Protein AF-A0A1B0CXC3-F1 (afdb_monomer_lite)

Sequence (157 aa):
PQVSSELGSKLENLGTVMILYSRKTFSKESFQWTKCVVKYLYDTYAHMGLHMLAFLIEVLEKGWQQVQLQVLSVLHCMLHYIDLSSAQAQPISADLLRVVAKYLDSAHWKEAMKILKLVVTRSSSLQVVPQGPPEINSSPFFMHSSYSDSEVFYKKD

Structure (mmCIF, N/CA/C/O backbone):
data_AF-A0A1B0CXC3-F1
#
_entry.id   AF-A0A1B0CXC3-F1
#
loop_
_atom_site.group_PDB
_atom_site.id
_atom_site.type_symbol
_atom_site.label_atom_id
_atom_site.label_alt_id
_atom_site.label_comp_id
_atom_site.label_asym_id
_atom_site.label_entity_id
_atom_site.label_seq_id
_atom_site.pdbx_PDB_ins_code
_atom_site.Cartn_x
_atom_site.Cartn_y
_atom_site.Cartn_z
_atom_site.occupancy
_atom_site.B_iso_or_equiv
_atom_site.auth_seq_id
_atom_site.auth_comp_id
_atom_site.auth_asym_id
_atom_site.auth_atom_id
_atom_site.pdbx_PDB_model_num
ATOM 1 N N . PRO A 1 1 ? 28.202 1.792 -13.760 1.00 47.47 1 PRO A N 1
ATOM 2 C CA . PRO A 1 1 ? 27.719 2.162 -15.118 1.00 47.47 1 PRO A CA 1
ATOM 3 C C . PRO A 1 1 ? 26.804 1.109 -15.775 1.00 47.47 1 PRO A C 1
ATOM 5 O O . PRO A 1 1 ? 25.787 1.494 -16.334 1.00 47.47 1 PRO A O 1
ATOM 8 N N . GLN A 1 2 ? 27.109 -0.196 -15.677 1.00 42.41 2 GLN A N 1
ATOM 9 C CA . GLN A 1 2 ? 26.276 -1.270 -16.263 1.00 42.41 2 GLN A CA 1
ATOM 10 C C . GLN A 1 2 ? 24.933 -1.498 -15.542 1.00 42.41 2 GLN A C 1
ATOM 12 O O . GLN A 1 2 ? 23.909 -1.599 -16.209 1.00 42.41 2 GLN A O 1
ATOM 17 N N . VAL A 1 3 ? 24.903 -1.463 -14.202 1.00 47.16 3 VAL A N 1
ATOM 18 C CA . VAL A 1 3 ? 23.663 -1.651 -13.413 1.00 47.16 3 VAL A CA 1
ATOM 19 C C . VAL A 1 3 ? 22.611 -0.570 -13.715 1.00 47.16 3 VAL A C 1
ATOM 21 O O . VAL A 1 3 ? 21.428 -0.873 -13.823 1.00 47.16 3 VAL A O 1
ATOM 24 N N . SER A 1 4 ? 23.026 0.685 -13.929 1.00 48.50 4 SER A N 1
ATOM 25 C CA . SER A 1 4 ? 22.109 1.770 -14.322 1.00 48.50 4 SER A CA 1
ATOM 26 C C . SER A 1 4 ? 21.529 1.597 -15.729 1.00 48.50 4 SER A C 1
ATOM 28 O O . SER A 1 4 ? 20.413 2.043 -15.970 1.00 48.50 4 SER A O 1
ATOM 30 N N . SER A 1 5 ? 22.260 0.952 -16.644 1.00 50.16 5 SER A N 1
ATOM 31 C CA . SER A 1 5 ? 21.799 0.698 -18.017 1.00 50.16 5 SER A CA 1
ATOM 32 C C . SER A 1 5 ? 20.734 -0.406 -18.054 1.00 50.16 5 SER A C 1
ATOM 34 O O . SER A 1 5 ? 19.676 -0.229 -18.656 1.00 50.16 5 SER A O 1
ATOM 36 N N . GLU A 1 6 ? 20.953 -1.509 -17.327 1.00 55.38 6 GLU A N 1
ATOM 37 C CA . GLU A 1 6 ? 19.980 -2.610 -17.223 1.00 55.38 6 GLU A CA 1
ATOM 38 C C . GLU A 1 6 ? 18.720 -2.240 -16.431 1.00 55.38 6 GLU A C 1
ATOM 40 O O . GLU A 1 6 ? 17.630 -2.720 -16.742 1.00 55.38 6 GLU A O 1
ATOM 45 N N . LEU A 1 7 ? 18.839 -1.381 -15.412 1.00 58.75 7 LEU A N 1
ATOM 46 C CA . LEU A 1 7 ? 17.661 -0.833 -14.735 1.00 58.75 7 LEU A CA 1
ATOM 47 C C . LEU A 1 7 ? 16.852 0.080 -15.668 1.00 58.75 7 LEU A C 1
ATOM 49 O O . LEU A 1 7 ? 15.624 0.064 -15.618 1.00 58.75 7 LEU A O 1
ATOM 53 N N . GLY A 1 8 ? 17.524 0.850 -16.529 1.00 59.94 8 GLY A N 1
ATOM 54 C CA . GLY A 1 8 ? 16.880 1.767 -17.470 1.00 59.94 8 GLY A CA 1
ATOM 55 C C . GLY A 1 8 ? 15.978 1.057 -18.482 1.00 59.94 8 GLY A C 1
ATOM 56 O O . GLY A 1 8 ? 14.843 1.484 -18.688 1.00 59.94 8 GLY A O 1
ATOM 57 N N . SER A 1 9 ? 16.430 -0.065 -19.052 1.00 62.62 9 SER A N 1
ATOM 58 C CA . SER A 1 9 ? 15.638 -0.830 -20.030 1.00 62.62 9 SER A CA 1
ATOM 59 C C . SER A 1 9 ? 14.403 -1.500 -19.411 1.00 62.62 9 SER A C 1
ATOM 61 O O . SER A 1 9 ? 13.342 -1.543 -20.031 1.00 62.62 9 SER A O 1
ATOM 63 N N . LYS A 1 10 ? 14.480 -1.955 -18.152 1.00 63.62 10 LYS A N 1
ATOM 64 C CA . LYS A 1 10 ? 13.327 -2.524 -17.422 1.00 63.62 10 LYS A CA 1
ATOM 65 C C . LYS A 1 10 ? 12.220 -1.498 -17.147 1.00 63.62 10 LYS A C 1
ATOM 67 O O . LYS A 1 10 ? 11.053 -1.876 -17.031 1.00 63.62 10 LYS A O 1
ATOM 72 N N . LEU A 1 11 ? 12.567 -0.212 -17.069 1.00 73.69 11 LEU A N 1
ATOM 73 C CA . LEU A 1 11 ? 11.638 0.877 -16.757 1.00 73.69 11 LEU A CA 1
ATOM 74 C C . LEU A 1 11 ? 10.969 1.499 -17.990 1.00 73.69 11 LEU A C 1
ATOM 76 O O . LEU A 1 11 ? 10.001 2.239 -17.833 1.00 73.69 11 LEU A O 1
ATOM 80 N N . GLU A 1 12 ? 11.407 1.178 -19.209 1.00 78.50 12 GLU A N 1
ATOM 81 C CA . GLU A 1 12 ? 10.800 1.700 -20.444 1.00 78.50 12 GLU A CA 1
ATOM 82 C C . GLU A 1 12 ? 9.310 1.321 -20.559 1.00 78.50 12 GLU A C 1
ATOM 84 O O . GLU A 1 12 ? 8.446 2.154 -20.860 1.00 78.50 12 GLU A O 1
ATOM 89 N N . ASN A 1 13 ? 8.981 0.076 -20.201 1.00 75.50 13 ASN A N 1
ATOM 90 C CA . ASN A 1 13 ? 7.600 -0.401 -20.146 1.00 75.50 13 ASN A CA 1
ATOM 91 C C . ASN A 1 13 ? 6.776 0.342 -19.085 1.00 75.50 13 ASN A C 1
ATOM 93 O O . ASN A 1 13 ? 5.616 0.684 -19.326 1.00 75.50 13 ASN A O 1
ATOM 97 N N . LEU A 1 14 ? 7.375 0.645 -17.928 1.00 78.75 14 LEU A N 1
ATOM 98 C CA . LEU A 1 14 ? 6.727 1.451 -16.895 1.00 78.75 14 LEU A CA 1
ATOM 99 C C . LEU A 1 14 ? 6.468 2.876 -17.398 1.00 78.75 14 LEU A C 1
ATOM 101 O O . LEU A 1 14 ? 5.361 3.383 -17.229 1.00 78.75 14 LEU A O 1
ATOM 105 N N . GLY A 1 15 ? 7.443 3.490 -18.074 1.00 80.12 15 GLY A N 1
ATOM 106 C CA . GLY A 1 15 ? 7.295 4.801 -18.706 1.00 80.12 15 GLY A CA 1
ATOM 107 C C . GLY A 1 15 ? 6.120 4.833 -19.683 1.00 80.12 15 GLY A C 1
ATOM 108 O O . GLY A 1 15 ? 5.273 5.725 -19.609 1.00 80.12 15 GLY A O 1
ATOM 109 N N . THR A 1 16 ? 5.986 3.801 -20.516 1.00 80.88 16 THR A N 1
ATOM 110 C CA . THR A 1 16 ? 4.843 3.648 -21.429 1.00 80.88 16 THR A CA 1
ATOM 111 C C . THR A 1 16 ? 3.512 3.558 -20.671 1.00 80.88 16 THR A C 1
ATOM 113 O O . THR A 1 16 ? 2.561 4.274 -20.992 1.00 80.88 16 THR A O 1
ATOM 116 N N . VAL A 1 17 ? 3.435 2.736 -19.618 1.00 73.50 17 VAL A N 1
ATOM 117 C CA . VAL A 1 17 ? 2.228 2.596 -18.779 1.00 73.50 17 VAL A CA 1
ATOM 118 C C . VAL A 1 17 ? 1.867 3.909 -18.065 1.00 73.50 17 VAL A C 1
ATOM 120 O O . VAL A 1 17 ? 0.686 4.249 -17.963 1.00 73.50 17 VAL A O 1
ATOM 123 N N . MET A 1 18 ? 2.856 4.682 -17.606 1.00 80.69 18 MET A N 1
ATOM 124 C CA . MET A 1 18 ? 2.640 5.995 -16.987 1.00 80.69 18 MET A CA 1
ATOM 125 C C . MET A 1 18 ? 2.118 7.031 -17.993 1.00 80.69 18 MET A C 1
ATOM 127 O O . MET A 1 18 ? 1.205 7.789 -17.662 1.00 80.69 18 MET A O 1
ATOM 131 N N . ILE A 1 19 ? 2.629 7.028 -19.231 1.00 82.44 19 ILE A N 1
ATOM 132 C CA . ILE A 1 19 ? 2.155 7.906 -20.315 1.00 82.44 19 ILE A CA 1
ATOM 133 C C . ILE A 1 19 ? 0.700 7.593 -20.685 1.00 82.44 19 ILE A C 1
ATOM 135 O O . ILE A 1 19 ? -0.108 8.507 -20.850 1.00 82.44 19 ILE A O 1
ATOM 139 N N . LEU A 1 20 ? 0.333 6.314 -20.806 1.00 78.25 20 LEU A N 1
ATOM 140 C CA . LEU A 1 20 ? -1.046 5.927 -21.131 1.00 78.25 20 LEU A CA 1
ATOM 141 C C . LEU A 1 20 ? -2.037 6.365 -20.043 1.00 78.25 20 LEU A C 1
ATOM 143 O O . LEU A 1 20 ? -3.143 6.815 -20.348 1.00 78.25 20 LEU A O 1
ATOM 147 N N . TYR A 1 21 ? -1.639 6.268 -18.773 1.00 74.50 21 TYR A N 1
ATOM 148 C CA . TYR A 1 21 ? -2.477 6.696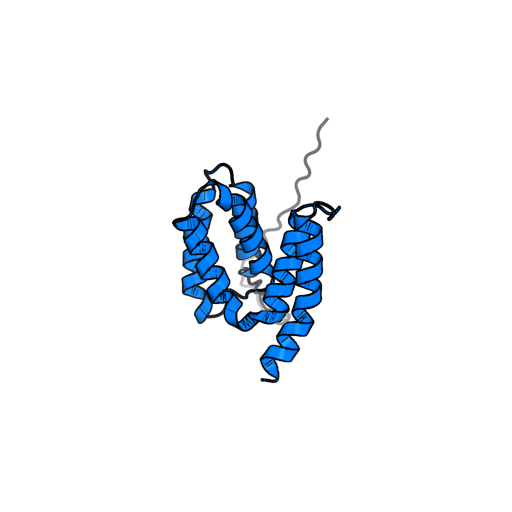 -17.656 1.00 74.50 21 TYR A CA 1
ATOM 149 C C . TYR A 1 21 ? -2.623 8.221 -17.588 1.00 74.50 21 TYR A C 1
ATOM 151 O O . TYR A 1 21 ? -3.739 8.720 -17.452 1.00 74.50 21 TYR A O 1
ATOM 159 N N . SER A 1 22 ? -1.530 8.977 -17.757 1.00 77.44 22 SER A N 1
ATOM 160 C CA . SER A 1 22 ? -1.571 10.448 -17.731 1.00 77.44 22 SER A CA 1
ATOM 161 C C . SER A 1 22 ? -2.420 11.031 -18.863 1.00 77.44 22 SER A C 1
ATOM 163 O O . SER A 1 22 ? -3.135 12.013 -18.666 1.00 77.44 22 SER A O 1
ATOM 165 N N . ARG A 1 23 ? -2.420 10.376 -20.030 1.00 83.12 23 ARG A N 1
ATOM 166 C CA . ARG A 1 23 ? -3.250 10.740 -21.188 1.00 83.12 23 ARG A CA 1
ATOM 167 C C . ARG A 1 23 ? -4.704 10.277 -21.070 1.00 83.12 23 ARG A C 1
ATOM 169 O O . ARG A 1 23 ? -5.481 10.530 -21.985 1.00 83.12 23 ARG A O 1
ATOM 176 N N . LYS A 1 24 ? -5.083 9.620 -19.964 1.00 71.12 24 LYS A N 1
ATOM 177 C CA . LYS A 1 24 ? -6.409 9.017 -19.727 1.00 71.12 24 LYS A CA 1
ATOM 178 C C . LYS A 1 24 ? -6.833 8.017 -20.813 1.00 71.12 24 LYS A C 1
ATOM 180 O O . LYS A 1 24 ? -8.018 7.756 -20.986 1.00 71.12 24 LYS A O 1
ATOM 185 N N . THR A 1 25 ? -5.873 7.446 -21.540 1.00 66.00 25 THR A N 1
ATOM 186 C CA . THR A 1 25 ? -6.116 6.455 -22.600 1.00 66.00 25 THR A CA 1
ATOM 187 C C . THR A 1 25 ? -5.910 5.020 -22.114 1.00 66.00 25 THR A C 1
ATOM 189 O O . THR A 1 25 ? -6.039 4.076 -22.891 1.00 66.00 25 THR A O 1
ATOM 192 N N . PHE A 1 26 ? -5.610 4.827 -20.825 1.00 61.19 26 PHE A N 1
ATOM 193 C CA . PHE A 1 26 ? -5.549 3.512 -20.198 1.00 61.19 26 PHE A CA 1
ATOM 194 C C . PHE A 1 26 ? -6.962 3.019 -19.858 1.00 61.19 26 PHE A C 1
ATOM 196 O O . PHE A 1 26 ? -7.579 3.475 -18.902 1.00 61.19 26 PHE A O 1
ATOM 203 N N . SER A 1 27 ? -7.476 2.078 -20.650 1.00 55.31 27 SER A N 1
ATOM 204 C CA . SER A 1 27 ? -8.854 1.571 -20.560 1.00 55.31 27 SER A CA 1
ATOM 205 C C . SER A 1 27 ? -9.100 0.547 -19.441 1.00 55.31 27 SER A C 1
ATOM 207 O O . SER A 1 27 ? -10.203 0.012 -19.340 1.00 55.31 27 SER A O 1
ATOM 209 N N . LYS A 1 28 ? -8.099 0.242 -18.602 1.00 61.97 28 LYS A N 1
ATOM 210 C CA . LYS A 1 28 ? -8.261 -0.683 -17.468 1.00 61.97 28 LYS A CA 1
ATOM 211 C C . LYS A 1 28 ? -8.615 0.066 -16.184 1.00 61.97 28 LYS A C 1
ATOM 213 O O . LYS A 1 28 ? -8.243 1.220 -15.996 1.00 61.97 28 LYS A O 1
ATOM 218 N N . GLU A 1 29 ? -9.277 -0.638 -15.268 1.00 80.75 29 GLU A N 1
ATOM 219 C CA . GLU A 1 29 ? -9.571 -0.167 -13.912 1.00 80.75 29 GLU A CA 1
ATOM 220 C C . GLU A 1 29 ? -8.299 0.347 -13.202 1.00 80.75 29 GLU A C 1
ATOM 222 O O . GLU A 1 29 ? -7.243 -0.290 -13.275 1.00 80.75 29 GLU A O 1
ATOM 227 N N . SER A 1 30 ? -8.401 1.477 -12.487 1.00 79.38 30 SER A N 1
ATOM 228 C CA . SER A 1 30 ? -7.280 2.146 -11.792 1.00 79.38 30 SER A CA 1
ATOM 229 C C . SER A 1 30 ? -6.464 1.190 -10.906 1.00 79.38 30 SER A C 1
ATOM 231 O O . SER A 1 30 ? -5.240 1.272 -10.848 1.00 79.38 30 SER A O 1
ATOM 233 N N . PHE A 1 31 ? -7.109 0.187 -10.305 1.00 86.50 31 PHE A N 1
ATOM 234 C CA . PHE A 1 31 ? -6.426 -0.815 -9.489 1.00 86.50 31 PHE A CA 1
ATOM 235 C C . PHE A 1 31 ? -5.495 -1.748 -10.290 1.00 86.50 31 PHE A C 1
ATOM 237 O O . PHE A 1 31 ? -4.446 -2.163 -9.794 1.00 86.50 31 PHE A O 1
ATOM 244 N N . GLN A 1 32 ? -5.829 -2.077 -11.542 1.00 88.50 32 GLN A N 1
ATOM 245 C CA . GLN A 1 32 ? -4.949 -2.872 -12.410 1.00 88.50 32 GLN A CA 1
ATOM 246 C C . GLN A 1 32 ? -3.690 -2.092 -12.782 1.00 88.50 32 GLN A C 1
ATOM 248 O O . GLN A 1 32 ? -2.603 -2.666 -12.809 1.00 88.50 32 GLN A O 1
ATOM 253 N N . TRP A 1 33 ? -3.831 -0.783 -13.009 1.00 85.81 33 TRP A N 1
ATOM 254 C CA . TRP A 1 33 ? -2.688 0.101 -13.213 1.00 85.81 33 TRP A CA 1
ATOM 255 C C . TRP A 1 33 ? -1.753 0.073 -11.999 1.00 85.81 33 TRP A C 1
ATOM 257 O O . TRP A 1 33 ? -0.564 -0.201 -12.154 1.00 85.81 33 TRP A O 1
ATOM 267 N N . THR A 1 34 ? -2.300 0.237 -10.789 1.00 91.62 34 THR A N 1
ATOM 268 C CA . THR A 1 34 ? -1.525 0.190 -9.540 1.00 91.62 34 THR A CA 1
ATOM 269 C C . THR A 1 34 ? -0.749 -1.118 -9.400 1.00 91.62 34 THR A C 1
ATOM 271 O O . THR A 1 34 ? 0.446 -1.094 -9.111 1.00 91.62 34 THR A O 1
ATOM 274 N N . LYS A 1 35 ? -1.386 -2.265 -9.674 1.00 91.56 35 LYS A N 1
ATOM 275 C CA . LYS A 1 35 ? -0.718 -3.577 -9.636 1.00 91.56 35 LYS A CA 1
ATOM 276 C C . LYS A 1 35 ? 0.444 -3.677 -10.622 1.00 91.56 35 LYS A C 1
ATOM 278 O O . LYS A 1 35 ? 1.498 -4.192 -10.255 1.00 91.56 35 LYS A O 1
ATOM 283 N N . CYS A 1 36 ? 0.272 -3.184 -11.849 1.00 89.31 36 CYS A N 1
ATOM 284 C CA . CYS A 1 36 ? 1.347 -3.163 -12.840 1.00 89.31 36 CYS A CA 1
ATOM 285 C C . CYS A 1 36 ? 2.518 -2.290 -12.377 1.00 89.31 36 CYS A C 1
ATOM 287 O O . CYS A 1 36 ? 3.657 -2.747 -12.403 1.00 89.31 36 CYS A O 1
ATOM 289 N N . VAL A 1 37 ? 2.249 -1.069 -11.909 1.00 91.38 37 VAL A N 1
ATOM 290 C CA . VAL A 1 37 ? 3.292 -0.151 -11.424 1.00 91.38 37 VAL A CA 1
ATOM 291 C C . VAL A 1 37 ? 4.064 -0.760 -10.256 1.00 91.38 37 VAL A C 1
ATOM 293 O O . VAL A 1 37 ? 5.292 -0.789 -10.281 1.00 91.38 37 VAL A O 1
ATOM 296 N N . VAL A 1 38 ? 3.359 -1.310 -9.265 1.00 95.38 38 VAL A N 1
ATOM 297 C CA . VAL A 1 38 ? 3.991 -1.953 -8.106 1.00 95.38 38 VAL A CA 1
ATOM 298 C C . VAL A 1 38 ? 4.839 -3.154 -8.518 1.00 95.38 38 VAL A C 1
ATOM 300 O O . VAL A 1 38 ? 5.942 -3.317 -8.001 1.00 95.38 38 VAL A O 1
ATOM 303 N N . LYS A 1 39 ? 4.375 -3.956 -9.484 1.00 92.75 39 LYS A N 1
ATOM 304 C CA . LYS A 1 39 ? 5.168 -5.060 -10.031 1.00 92.75 39 LYS A CA 1
ATOM 305 C C . LYS A 1 39 ? 6.492 -4.565 -10.623 1.00 92.75 39 LYS A C 1
ATOM 307 O O . LYS A 1 39 ? 7.536 -5.104 -10.280 1.00 92.75 39 LYS A O 1
ATOM 312 N N . TYR A 1 40 ? 6.468 -3.518 -11.448 1.00 90.50 40 TYR A N 1
ATOM 313 C CA . TYR A 1 40 ? 7.696 -2.95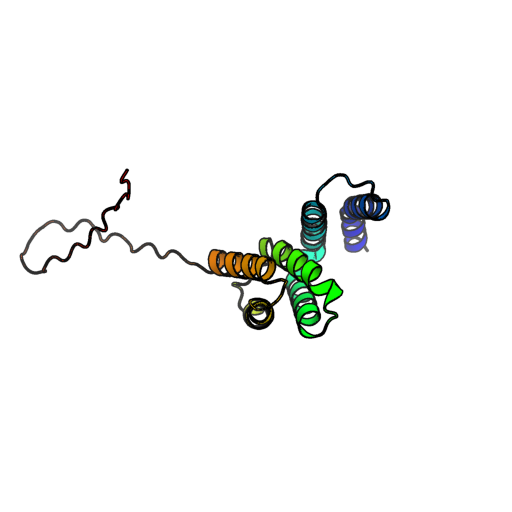4 -12.025 1.00 90.50 40 TYR A CA 1
ATOM 314 C C . TYR A 1 40 ? 8.629 -2.347 -10.973 1.00 90.50 40 TYR A C 1
ATOM 316 O O . TYR A 1 40 ? 9.849 -2.484 -11.094 1.00 90.50 40 TYR A O 1
ATOM 324 N N . LEU A 1 41 ? 8.077 -1.708 -9.936 1.00 91.06 41 LEU A N 1
ATOM 325 C CA . LEU A 1 41 ? 8.870 -1.197 -8.818 1.00 91.06 41 LEU A CA 1
ATOM 326 C C . LEU A 1 41 ? 9.575 -2.334 -8.084 1.00 91.06 41 LEU A C 1
ATOM 328 O O . LEU A 1 41 ? 10.772 -2.234 -7.834 1.00 91.06 41 LEU A O 1
ATOM 332 N N . TYR A 1 42 ? 8.866 -3.423 -7.790 1.00 93.69 42 TYR A N 1
ATOM 333 C CA . TYR A 1 42 ? 9.460 -4.580 -7.131 1.00 93.69 42 TYR A CA 1
ATOM 334 C C . TYR A 1 42 ? 10.509 -5.267 -8.014 1.00 93.69 42 TYR A C 1
ATOM 336 O O . TYR A 1 42 ? 11.640 -5.454 -7.576 1.00 93.69 42 TYR A O 1
ATOM 344 N N . ASP A 1 43 ? 10.179 -5.564 -9.274 1.00 91.25 43 ASP A N 1
ATOM 345 C CA . ASP A 1 43 ? 11.080 -6.258 -10.206 1.00 91.25 43 ASP A CA 1
ATOM 346 C C . ASP A 1 43 ? 12.399 -5.479 -10.438 1.00 91.25 43 ASP A C 1
ATOM 348 O O . ASP A 1 43 ? 13.434 -6.071 -10.755 1.00 91.25 43 ASP A O 1
ATOM 352 N N . THR A 1 44 ? 12.378 -4.150 -10.265 1.00 91.50 44 THR A N 1
ATOM 353 C CA . THR A 1 44 ? 13.538 -3.259 -10.451 1.00 91.50 44 THR A CA 1
ATOM 354 C C . THR A 1 44 ? 14.269 -2.941 -9.139 1.00 91.50 44 THR A C 1
ATOM 356 O O . THR A 1 44 ? 15.498 -2.914 -9.098 1.00 91.50 44 THR A O 1
ATOM 359 N N . TYR A 1 45 ? 13.529 -2.705 -8.054 1.00 93.19 45 TYR A N 1
ATOM 360 C CA . TYR A 1 45 ? 14.036 -2.149 -6.795 1.00 93.19 45 TYR A CA 1
ATOM 361 C C . TYR A 1 45 ? 13.678 -3.005 -5.570 1.00 93.19 45 TYR A C 1
ATOM 363 O O . TYR A 1 45 ? 13.521 -2.468 -4.476 1.00 93.19 45 TYR A O 1
ATOM 371 N N . ALA A 1 46 ? 13.585 -4.332 -5.714 1.00 93.75 46 ALA A N 1
ATOM 372 C CA . ALA A 1 46 ? 13.238 -5.254 -4.623 1.00 93.75 46 ALA A CA 1
ATOM 373 C C . ALA A 1 46 ? 14.033 -5.009 -3.325 1.00 93.75 46 ALA A C 1
ATOM 375 O O . ALA A 1 46 ? 13.462 -5.034 -2.236 1.00 93.75 46 ALA A O 1
ATOM 376 N N . HIS A 1 47 ? 15.330 -4.694 -3.437 1.00 93.69 47 HIS A N 1
ATOM 377 C CA . HIS A 1 47 ? 16.208 -4.394 -2.297 1.00 93.69 47 HIS A CA 1
ATOM 378 C C . HIS A 1 47 ? 15.772 -3.164 -1.475 1.00 93.69 47 HIS A C 1
ATOM 380 O O . HIS A 1 47 ? 16.101 -3.066 -0.298 1.00 93.69 47 HIS A O 1
ATOM 386 N N . MET A 1 48 ? 14.998 -2.249 -2.065 1.00 95.50 48 MET A N 1
ATOM 387 C CA . MET A 1 48 ? 14.418 -1.082 -1.393 1.00 95.50 48 MET A CA 1
ATOM 388 C C . MET A 1 48 ? 12.977 -1.320 -0.920 1.00 95.50 48 MET A C 1
ATOM 390 O O . MET A 1 48 ? 12.362 -0.406 -0.377 1.00 95.50 48 MET A O 1
ATOM 394 N N . GLY A 1 49 ? 12.419 -2.524 -1.092 1.00 96.31 49 GLY A N 1
ATOM 395 C CA . GLY A 1 49 ? 11.007 -2.809 -0.819 1.00 96.31 49 GLY A CA 1
ATOM 396 C C . GLY A 1 49 ? 10.573 -2.455 0.606 1.00 96.31 49 GLY A C 1
ATOM 397 O O . GLY A 1 49 ? 9.560 -1.782 0.788 1.00 96.31 49 GLY A O 1
ATOM 398 N N . LEU A 1 50 ? 11.371 -2.823 1.615 1.00 96.94 50 LEU A N 1
ATOM 399 C CA . LEU A 1 50 ? 11.094 -2.473 3.014 1.00 96.94 50 LEU A CA 1
ATOM 400 C C . LEU A 1 50 ? 11.149 -0.957 3.264 1.00 96.94 50 LEU A C 1
ATOM 402 O O . LEU A 1 50 ? 10.312 -0.433 3.994 1.00 96.94 50 LEU A O 1
ATOM 406 N N . HIS A 1 51 ? 12.071 -0.238 2.617 1.00 97.44 51 HIS A N 1
ATOM 407 C CA . HIS A 1 51 ? 12.149 1.224 2.713 1.00 97.44 51 HIS A CA 1
ATOM 408 C C . HIS A 1 51 ? 10.939 1.904 2.066 1.00 97.44 51 HIS A C 1
ATOM 410 O O . HIS A 1 51 ? 10.373 2.832 2.640 1.00 97.44 51 HIS A O 1
ATOM 416 N N . MET A 1 52 ? 10.501 1.417 0.901 1.00 97.94 52 MET A N 1
ATOM 417 C CA . MET A 1 52 ? 9.282 1.897 0.245 1.00 97.94 52 MET A CA 1
ATOM 418 C C . MET A 1 52 ? 8.047 1.644 1.119 1.00 97.94 52 MET A C 1
ATOM 420 O O . MET A 1 52 ? 7.198 2.523 1.242 1.00 97.94 52 MET A O 1
ATOM 424 N N . LEU A 1 53 ? 7.963 0.477 1.767 1.00 98.06 53 LEU A N 1
ATOM 425 C CA . LEU A 1 53 ? 6.869 0.156 2.681 1.00 98.06 53 LEU A CA 1
ATOM 426 C C . LEU A 1 53 ? 6.856 1.091 3.898 1.00 98.06 53 LEU A C 1
ATOM 428 O O . LEU A 1 53 ? 5.814 1.666 4.201 1.00 98.06 53 LEU A O 1
ATOM 432 N N . ALA A 1 54 ? 8.007 1.291 4.546 1.00 98.00 54 ALA A N 1
ATOM 433 C CA . ALA A 1 54 ? 8.148 2.216 5.669 1.00 98.00 54 ALA A CA 1
ATOM 434 C C . ALA A 1 54 ? 7.719 3.642 5.286 1.00 98.00 54 ALA A C 1
ATOM 436 O O . ALA A 1 54 ? 6.924 4.256 5.992 1.00 98.00 54 ALA A O 1
ATOM 437 N N . PHE A 1 55 ? 8.154 4.130 4.121 1.00 98.38 55 PHE A N 1
ATOM 438 C CA . PHE A 1 55 ? 7.739 5.432 3.600 1.00 98.38 55 PHE A CA 1
ATOM 439 C C . PHE A 1 55 ? 6.217 5.532 3.416 1.00 98.38 55 PHE A C 1
ATOM 441 O O . PHE A 1 55 ? 5.607 6.504 3.852 1.00 98.38 55 PHE A O 1
ATOM 448 N N . LEU A 1 56 ? 5.571 4.527 2.813 1.00 98.31 56 LEU A N 1
ATOM 449 C CA . LEU A 1 56 ? 4.113 4.537 2.635 1.00 98.31 56 LEU A CA 1
ATOM 450 C C . LEU A 1 56 ? 3.365 4.517 3.975 1.00 98.31 56 LEU A C 1
ATOM 452 O O . LEU A 1 56 ? 2.343 5.187 4.107 1.00 98.31 56 LEU A O 1
ATOM 456 N N . ILE A 1 57 ? 3.879 3.793 4.973 1.00 98.31 57 ILE A N 1
ATOM 457 C CA . ILE A 1 57 ? 3.330 3.796 6.337 1.00 98.31 57 ILE A CA 1
ATOM 458 C C . ILE A 1 57 ? 3.437 5.198 6.951 1.00 98.31 57 ILE A C 1
ATOM 460 O O . ILE A 1 57 ? 2.457 5.690 7.511 1.00 98.31 57 ILE A O 1
ATOM 464 N N . GLU A 1 58 ? 4.572 5.884 6.793 1.00 98.00 58 GLU A N 1
ATOM 465 C CA . GLU A 1 58 ? 4.718 7.267 7.259 1.00 98.00 58 GLU A CA 1
ATOM 466 C C . GLU A 1 58 ? 3.749 8.227 6.560 1.00 98.00 58 GLU A C 1
ATOM 468 O O . GLU A 1 58 ? 3.167 9.095 7.213 1.00 98.00 58 GLU A O 1
ATOM 473 N N . VAL A 1 59 ? 3.527 8.058 5.253 1.00 98.06 59 VAL A N 1
ATOM 474 C CA . VAL A 1 59 ? 2.539 8.852 4.507 1.00 98.06 59 VAL A CA 1
ATOM 475 C C . VAL A 1 59 ? 1.122 8.596 5.030 1.00 98.06 59 VAL A C 1
ATOM 477 O O . VAL A 1 59 ? 0.342 9.541 5.130 1.00 98.06 59 VAL A O 1
ATOM 480 N N . LEU A 1 60 ? 0.776 7.365 5.420 1.00 97.81 60 LEU A N 1
ATOM 481 C CA . LEU A 1 60 ? -0.511 7.090 6.072 1.00 97.81 60 LEU A CA 1
ATOM 482 C C . LEU A 1 60 ? -0.616 7.728 7.459 1.00 97.81 60 LEU A C 1
ATOM 484 O O . LEU A 1 60 ? -1.708 8.111 7.869 1.00 97.81 60 LEU A O 1
ATOM 488 N N . GLU A 1 61 ? 0.481 7.828 8.201 1.00 95.62 61 GLU A N 1
ATOM 489 C CA . GLU A 1 61 ? 0.451 8.367 9.560 1.00 95.62 61 GLU A CA 1
ATOM 490 C C . GLU A 1 61 ? 0.447 9.901 9.597 1.00 95.62 61 GLU A C 1
ATOM 492 O O . GLU A 1 61 ? -0.225 10.491 10.442 1.00 95.62 61 GLU A O 1
ATOM 497 N N . LYS A 1 62 ? 1.183 10.546 8.686 1.00 95.88 62 LYS A N 1
ATOM 498 C CA . LYS A 1 62 ? 1.470 11.992 8.724 1.00 95.88 62 LYS A CA 1
ATOM 499 C C . LYS A 1 62 ? 0.952 12.757 7.499 1.00 95.88 62 LYS A C 1
ATOM 501 O O . LYS A 1 62 ? 1.018 13.984 7.475 1.00 95.88 62 LYS A O 1
ATOM 506 N N . GLY A 1 63 ? 0.500 12.058 6.461 1.00 93.38 63 GLY A N 1
ATOM 507 C CA . GLY A 1 63 ? 0.110 12.651 5.183 1.00 93.38 63 GLY A CA 1
ATOM 508 C C . GLY A 1 63 ? -1.329 13.167 5.126 1.00 93.38 63 GLY A C 1
ATOM 509 O O . GLY A 1 63 ? -2.135 13.010 6.043 1.00 93.38 63 GLY A O 1
ATOM 510 N N . TRP A 1 64 ? -1.659 13.785 3.991 1.00 94.38 64 TRP A N 1
ATOM 511 C CA . TRP A 1 64 ? -2.980 14.351 3.721 1.00 94.38 64 TRP A CA 1
ATOM 512 C C . TRP A 1 64 ? -4.043 13.264 3.525 1.00 94.38 64 TRP A C 1
ATOM 514 O O . TRP A 1 64 ? -3.817 12.276 2.829 1.00 94.38 64 TRP A O 1
ATOM 524 N N . GLN A 1 65 ? -5.252 13.497 4.042 1.00 92.94 65 GLN A N 1
ATOM 525 C CA . GLN A 1 65 ? -6.369 12.542 3.951 1.00 92.94 65 GLN A CA 1
ATOM 526 C C . GLN A 1 65 ? -6.721 12.172 2.497 1.00 92.94 65 GLN A C 1
ATOM 528 O O . GLN A 1 65 ? -7.047 11.029 2.197 1.00 92.94 65 GLN A O 1
ATOM 533 N N . GLN A 1 66 ? -6.565 13.117 1.563 1.00 94.12 66 GLN A N 1
ATOM 534 C CA . GLN A 1 66 ? -6.888 12.933 0.143 1.00 94.12 66 GLN A CA 1
ATOM 535 C C . GLN A 1 66 ? -6.073 11.839 -0.561 1.00 94.12 66 GLN A C 1
ATOM 537 O O . GLN A 1 66 ? -6.517 11.345 -1.593 1.00 94.12 66 GLN A O 1
ATOM 542 N N . VAL A 1 67 ? -4.896 11.472 -0.041 1.00 94.38 67 VAL A N 1
ATOM 543 C CA . VAL A 1 67 ? -4.030 10.456 -0.666 1.00 94.38 67 VAL A CA 1
ATOM 544 C C . VAL A 1 67 ? -4.103 9.093 0.023 1.00 94.38 67 VAL A C 1
ATOM 546 O O . VAL A 1 67 ? -3.564 8.117 -0.496 1.00 94.38 67 VAL A O 1
ATOM 549 N N . GLN A 1 68 ? -4.768 8.989 1.175 1.00 95.88 68 GLN A N 1
ATOM 550 C CA . GLN A 1 68 ? -4.722 7.790 2.016 1.00 95.88 68 GLN A CA 1
ATOM 551 C C . GLN A 1 68 ? -5.297 6.555 1.329 1.00 95.88 68 GLN A C 1
ATOM 553 O O . GLN A 1 68 ? -4.689 5.489 1.386 1.00 95.88 68 GLN A O 1
ATOM 558 N N . LEU A 1 69 ? -6.423 6.691 0.623 1.00 95.81 69 LEU A N 1
ATOM 559 C CA . LEU A 1 69 ? -7.029 5.579 -0.113 1.00 95.81 69 LEU A CA 1
ATOM 560 C C . LEU A 1 69 ? -6.063 4.991 -1.156 1.00 95.81 69 LEU A C 1
ATOM 562 O O . LEU A 1 69 ? -5.951 3.773 -1.314 1.00 95.81 69 LEU A O 1
ATOM 566 N N . GLN A 1 70 ? -5.343 5.861 -1.861 1.00 95.25 70 GLN A N 1
ATOM 567 C CA . GLN A 1 70 ? -4.387 5.486 -2.897 1.00 95.25 70 GLN A CA 1
ATOM 568 C C . GLN A 1 70 ? -3.159 4.835 -2.268 1.00 95.25 70 GLN A C 1
ATOM 570 O O . GLN A 1 70 ? -2.703 3.802 -2.754 1.00 95.25 70 GLN A O 1
ATOM 575 N N . VAL A 1 71 ? -2.671 5.380 -1.154 1.00 97.88 71 VAL A N 1
ATOM 576 C CA . VAL A 1 71 ? -1.542 4.812 -0.413 1.00 97.88 71 VAL A CA 1
ATOM 577 C C . VAL A 1 71 ? -1.894 3.433 0.149 1.00 97.88 71 VAL A C 1
ATOM 579 O O . VAL A 1 71 ? -1.120 2.504 -0.052 1.00 97.88 71 VAL A O 1
ATOM 582 N N . LEU A 1 72 ? -3.080 3.246 0.743 1.00 98.06 72 LEU A N 1
ATOM 583 C CA . LEU A 1 72 ? -3.571 1.930 1.179 1.00 98.06 72 LEU A CA 1
ATOM 584 C C . LEU A 1 72 ? -3.630 0.935 0.007 1.00 98.06 72 LEU A C 1
ATOM 586 O O . LEU A 1 72 ? -3.210 -0.212 0.140 1.00 98.06 72 LEU A O 1
ATOM 590 N N . SER A 1 73 ? -4.088 1.379 -1.167 1.00 97.25 73 SER A N 1
ATOM 591 C CA . SER A 1 73 ? -4.158 0.535 -2.369 1.00 97.25 73 SER A CA 1
ATOM 592 C C . SER A 1 73 ? -2.771 0.101 -2.865 1.00 97.25 73 SER A C 1
ATOM 594 O O . SER A 1 73 ? -2.577 -1.065 -3.221 1.00 97.25 73 SER A O 1
ATOM 596 N N . VAL A 1 74 ? -1.798 1.022 -2.884 1.00 97.94 74 VAL A N 1
ATOM 597 C CA . VAL A 1 74 ? -0.399 0.729 -3.245 1.00 97.94 74 VAL A CA 1
ATOM 598 C C . VAL A 1 74 ? 0.222 -0.215 -2.220 1.00 97.94 74 VAL A C 1
ATOM 600 O O . VAL A 1 74 ? 0.842 -1.206 -2.602 1.00 97.94 74 VAL A O 1
ATOM 603 N N . LEU A 1 75 ? 0.000 0.048 -0.932 1.00 98.19 75 LEU A N 1
ATOM 604 C CA . LEU A 1 75 ? 0.515 -0.755 0.169 1.00 98.19 75 LEU A CA 1
ATOM 605 C C . LEU A 1 75 ? 0.008 -2.199 0.070 1.00 98.19 75 LEU A C 1
ATOM 607 O O . LEU A 1 75 ? 0.811 -3.129 0.081 1.00 98.19 75 LEU A O 1
ATOM 611 N N . HIS A 1 76 ? -1.300 -2.393 -0.128 1.00 98.19 76 HIS A N 1
ATOM 612 C CA . HIS A 1 76 ? -1.891 -3.713 -0.362 1.00 98.19 76 HIS A CA 1
ATOM 613 C C . HIS A 1 76 ? -1.212 -4.453 -1.525 1.00 98.19 76 HIS A C 1
ATOM 615 O O . HIS A 1 76 ? -0.865 -5.624 -1.392 1.00 98.19 76 HIS A O 1
ATOM 621 N N . CYS A 1 77 ? -0.95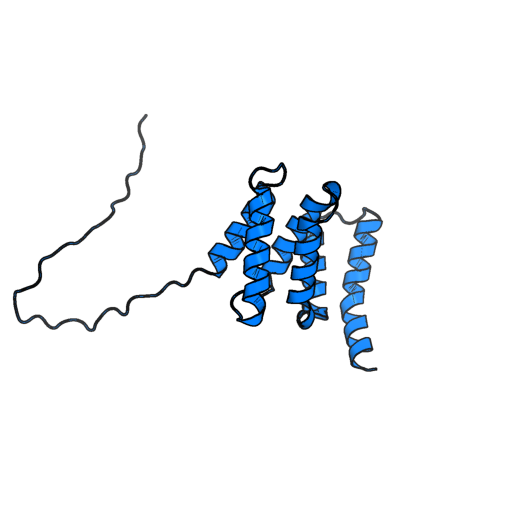6 -3.766 -2.643 1.00 98.00 77 CYS A N 1
ATOM 622 C CA . CYS A 1 77 ? -0.265 -4.361 -3.787 1.00 98.00 77 CYS A CA 1
ATOM 623 C C . CYS A 1 77 ? 1.192 -4.737 -3.466 1.00 98.00 77 CYS A C 1
ATOM 625 O O . CYS A 1 77 ? 1.650 -5.794 -3.893 1.00 98.00 77 CYS A O 1
ATOM 627 N N . MET A 1 78 ? 1.926 -3.896 -2.727 1.00 97.88 78 MET A N 1
ATOM 628 C CA . MET A 1 78 ? 3.335 -4.144 -2.383 1.00 97.88 78 MET A CA 1
ATOM 629 C C . MET A 1 78 ? 3.504 -5.343 -1.449 1.00 97.88 78 MET A C 1
ATOM 631 O O . MET A 1 78 ? 4.443 -6.124 -1.608 1.00 97.88 78 MET A O 1
ATOM 635 N N . LEU A 1 79 ? 2.568 -5.531 -0.519 1.00 97.75 79 LEU A N 1
ATOM 636 C CA . LEU A 1 79 ? 2.581 -6.636 0.442 1.00 97.75 79 LEU A CA 1
ATOM 637 C C . LEU A 1 79 ? 2.433 -8.027 -0.189 1.00 97.75 79 LEU A C 1
ATOM 639 O O . LEU A 1 79 ? 2.716 -9.026 0.466 1.00 97.75 79 LEU A O 1
ATOM 643 N N . HIS A 1 80 ? 2.030 -8.120 -1.459 1.00 96.94 80 HIS A N 1
ATOM 644 C CA . HIS A 1 80 ? 2.072 -9.390 -2.184 1.00 96.94 80 HIS A CA 1
ATOM 645 C C . HIS A 1 80 ? 3.498 -9.848 -2.520 1.00 96.94 80 HIS A C 1
ATOM 647 O O . HIS A 1 80 ? 3.707 -11.042 -2.732 1.00 96.94 80 HIS A O 1
ATOM 653 N N . TYR A 1 81 ? 4.460 -8.925 -2.561 1.00 96.38 81 TYR A N 1
ATOM 654 C CA . TYR A 1 81 ? 5.841 -9.197 -2.966 1.00 96.38 81 TYR A CA 1
ATOM 655 C C . TYR A 1 81 ? 6.841 -9.110 -1.809 1.00 96.38 81 TYR A C 1
ATOM 657 O O . TYR A 1 81 ? 7.890 -9.752 -1.847 1.00 96.38 81 TYR A O 1
ATOM 665 N N . ILE A 1 82 ? 6.539 -8.309 -0.785 1.00 95.94 82 ILE A N 1
ATOM 666 C CA . ILE A 1 82 ? 7.421 -8.106 0.366 1.00 95.94 82 ILE A CA 1
ATOM 667 C C . ILE A 1 82 ? 7.154 -9.176 1.425 1.00 95.94 82 ILE A C 1
ATOM 669 O O . ILE A 1 82 ? 6.019 -9.376 1.857 1.00 95.94 82 ILE A O 1
ATOM 673 N N . ASP A 1 83 ? 8.221 -9.831 1.877 1.00 92.94 83 ASP A N 1
ATOM 674 C CA . ASP A 1 83 ? 8.163 -10.761 2.997 1.00 92.94 83 ASP A CA 1
ATOM 675 C C . ASP A 1 83 ? 8.327 -10.034 4.340 1.00 92.94 83 ASP A C 1
ATOM 677 O O . ASP A 1 83 ? 9.362 -9.427 4.624 1.00 92.94 83 ASP A O 1
ATOM 681 N N . LEU A 1 84 ? 7.289 -10.119 5.173 1.00 94.62 84 LEU A N 1
ATOM 682 C CA . LEU A 1 84 ? 7.258 -9.544 6.517 1.00 94.62 84 LEU A CA 1
ATOM 683 C C . LEU A 1 84 ? 7.719 -10.520 7.609 1.00 94.62 84 LEU A C 1
ATOM 685 O O . LEU A 1 84 ? 7.770 -10.132 8.773 1.00 94.62 84 LEU A O 1
ATOM 689 N N . SER A 1 85 ? 8.033 -11.774 7.271 1.00 90.62 85 SER A N 1
ATOM 690 C CA . SER A 1 85 ? 8.446 -12.782 8.255 1.00 90.62 85 SER A CA 1
ATOM 691 C C . SER A 1 85 ? 9.890 -12.596 8.736 1.00 90.62 85 SER A C 1
ATOM 693 O O . SER A 1 85 ? 10.228 -12.976 9.857 1.00 90.62 85 SER A O 1
ATOM 695 N N . SER A 1 86 ? 10.736 -11.953 7.926 1.00 91.75 86 SER A N 1
ATOM 696 C CA . SER A 1 86 ? 12.141 -11.709 8.262 1.00 91.75 86 SER A CA 1
ATOM 697 C C . SER A 1 86 ? 12.311 -10.844 9.518 1.00 91.75 86 SER A C 1
ATOM 699 O O . SER A 1 86 ? 11.526 -9.931 9.780 1.00 91.75 86 SER A O 1
ATOM 701 N N . ALA A 1 87 ? 13.387 -11.082 10.277 1.00 93.69 87 ALA A N 1
ATOM 702 C CA . ALA A 1 87 ? 13.684 -10.327 11.499 1.00 93.69 87 ALA A CA 1
ATOM 703 C C . ALA A 1 87 ? 13.813 -8.812 11.243 1.00 93.69 87 ALA A C 1
ATOM 705 O O . ALA A 1 87 ? 13.317 -8.005 12.025 1.00 93.69 87 ALA A O 1
ATOM 706 N N . GLN A 1 88 ? 14.415 -8.425 10.113 1.00 93.31 88 GLN A N 1
ATOM 707 C CA . GLN A 1 88 ? 14.556 -7.024 9.707 1.00 93.31 88 GLN A CA 1
ATOM 708 C C . GLN A 1 88 ? 13.200 -6.347 9.443 1.00 93.31 88 GLN A C 1
ATOM 710 O O . GLN A 1 88 ? 13.065 -5.144 9.659 1.00 93.31 88 GLN A O 1
ATOM 715 N N . ALA A 1 89 ? 12.196 -7.097 8.982 1.00 95.50 89 ALA A N 1
ATOM 716 C CA . ALA A 1 89 ? 10.879 -6.556 8.663 1.00 95.50 89 ALA A CA 1
ATOM 717 C C . ALA A 1 89 ? 9.963 -6.408 9.888 1.00 95.50 89 ALA A C 1
ATOM 719 O O . ALA A 1 89 ? 8.958 -5.706 9.793 1.00 95.50 89 ALA A O 1
ATOM 720 N N . GLN A 1 90 ? 10.288 -7.020 11.034 1.00 94.81 90 GLN A N 1
ATOM 721 C CA . GLN A 1 90 ? 9.404 -7.035 12.208 1.00 94.81 90 GLN A CA 1
ATOM 722 C C . GLN A 1 90 ? 9.020 -5.640 12.732 1.00 94.81 90 GLN A C 1
ATOM 724 O O . GLN A 1 90 ? 7.827 -5.421 12.952 1.00 94.81 90 GLN A O 1
ATOM 729 N N . PRO A 1 91 ? 9.942 -4.661 12.867 1.00 96.31 91 PRO A N 1
ATOM 730 C CA . PRO A 1 91 ? 9.563 -3.308 13.282 1.00 96.31 91 PRO A CA 1
ATOM 731 C C . PRO A 1 91 ? 8.582 -2.655 12.299 1.00 96.31 91 PRO A C 1
ATOM 733 O O . PRO A 1 91 ? 7.568 -2.092 12.701 1.00 96.31 91 PRO A O 1
ATOM 736 N N . ILE A 1 92 ? 8.836 -2.819 10.996 1.00 97.12 92 ILE A N 1
ATOM 737 C CA . ILE A 1 92 ? 7.992 -2.273 9.925 1.00 97.12 92 ILE A CA 1
ATOM 738 C C . ILE A 1 92 ? 6.619 -2.957 9.917 1.00 97.12 92 ILE A C 1
ATOM 740 O O . ILE A 1 92 ? 5.607 -2.297 9.711 1.00 97.12 92 ILE A O 1
ATOM 744 N N . SER A 1 93 ? 6.566 -4.267 10.166 1.00 96.19 93 SER A N 1
ATOM 745 C CA . SER A 1 93 ? 5.323 -5.040 10.273 1.00 96.19 93 SER A CA 1
ATOM 746 C C . SER A 1 93 ? 4.470 -4.580 11.461 1.00 96.19 93 SER A C 1
ATOM 748 O O . SER A 1 93 ? 3.264 -4.371 11.323 1.00 96.19 93 SER A O 1
ATOM 750 N N . ALA A 1 94 ? 5.094 -4.349 12.619 1.00 96.62 94 ALA A N 1
ATOM 751 C CA . ALA A 1 94 ? 4.405 -3.821 13.792 1.00 96.62 94 ALA A CA 1
ATOM 752 C C . ALA A 1 94 ? 3.835 -2.418 13.527 1.00 96.62 94 ALA A C 1
ATOM 754 O O . ALA A 1 94 ? 2.661 -2.161 13.810 1.00 96.62 94 ALA A O 1
ATOM 755 N N . ASP A 1 95 ? 4.630 -1.532 12.921 1.00 97.94 95 ASP A N 1
ATOM 756 C CA . ASP A 1 95 ? 4.188 -0.188 12.545 1.00 97.94 95 ASP A CA 1
ATOM 757 C C . ASP A 1 95 ? 3.079 -0.206 11.496 1.00 97.94 95 ASP A C 1
ATOM 759 O O . ASP A 1 95 ? 2.095 0.526 11.622 1.00 97.94 95 ASP A O 1
ATOM 763 N N . LEU A 1 96 ? 3.187 -1.088 10.504 1.00 98.25 96 LEU A N 1
ATOM 764 C CA . LEU A 1 96 ? 2.157 -1.309 9.501 1.00 98.25 96 LEU A CA 1
ATOM 765 C C . LEU A 1 96 ? 0.815 -1.637 10.157 1.00 98.25 96 LEU A C 1
ATOM 767 O O . LEU A 1 96 ? -0.180 -0.969 9.882 1.00 98.25 96 LEU A O 1
ATOM 771 N N . LEU A 1 97 ? 0.781 -2.655 11.021 1.00 97.94 97 LEU A N 1
ATOM 772 C CA . LEU A 1 97 ? -0.450 -3.093 11.678 1.00 97.94 97 LEU A CA 1
ATOM 773 C C . LEU A 1 97 ? -1.031 -1.986 12.560 1.00 97.94 97 LEU A C 1
ATOM 775 O O . LEU A 1 97 ? -2.228 -1.705 12.490 1.00 97.94 97 LEU A O 1
ATOM 779 N N . ARG A 1 98 ? -0.176 -1.312 13.333 1.00 98.19 98 ARG A N 1
ATOM 780 C CA . ARG A 1 98 ? -0.551 -0.194 14.203 1.00 98.19 98 ARG A CA 1
ATOM 781 C C . ARG A 1 98 ? -1.174 0.963 13.421 1.00 98.19 98 ARG A C 1
ATOM 783 O O . ARG A 1 98 ? -2.184 1.512 13.856 1.00 98.19 98 ARG A O 1
ATOM 790 N N . VAL A 1 99 ? -0.588 1.357 12.290 1.00 98.25 99 VAL A N 1
ATOM 791 C CA . VAL A 1 99 ? -1.105 2.461 11.467 1.00 98.25 99 VAL A CA 1
ATOM 792 C C . VAL A 1 99 ? -2.369 2.041 10.727 1.00 98.25 99 VAL A C 1
ATOM 794 O O . VAL A 1 99 ? -3.354 2.771 10.773 1.00 98.25 99 VAL A O 1
ATOM 797 N N . VAL A 1 100 ? -2.390 0.862 10.098 1.00 98.12 100 VAL A N 1
ATOM 798 C CA . VAL A 1 100 ? -3.554 0.369 9.340 1.00 98.12 100 VAL A CA 1
ATOM 799 C C . VAL A 1 100 ? -4.772 0.164 10.244 1.00 98.12 100 VAL A C 1
ATOM 801 O O . VAL A 1 100 ? -5.888 0.460 9.820 1.00 98.12 100 VAL A O 1
ATOM 804 N N . ALA A 1 101 ? -4.587 -0.255 11.499 1.00 97.62 101 ALA A N 1
ATOM 805 C CA . ALA A 1 101 ? -5.682 -0.396 12.459 1.00 97.62 101 ALA A CA 1
ATOM 806 C C . ALA A 1 101 ? -6.454 0.917 12.688 1.00 97.62 101 ALA A C 1
ATOM 808 O O . ALA A 1 101 ? -7.673 0.883 12.839 1.00 97.62 101 ALA A O 1
ATOM 809 N N . LYS A 1 102 ? -5.789 2.082 12.614 1.00 96.94 102 LYS A N 1
ATOM 810 C CA . LYS A 1 102 ? -6.438 3.404 12.743 1.00 96.94 102 LYS A CA 1
ATOM 811 C C . LYS A 1 102 ? -7.472 3.676 11.643 1.00 96.94 102 LYS A C 1
ATOM 813 O O . LYS A 1 102 ? -8.336 4.529 11.808 1.00 96.94 102 LYS A O 1
ATOM 818 N N . TYR A 1 103 ? -7.388 2.966 10.519 1.00 97.62 103 TYR A N 1
ATOM 819 C CA . TYR A 1 103 ? -8.285 3.139 9.380 1.00 97.62 103 TYR A CA 1
ATOM 820 C C . TYR A 1 103 ? -9.537 2.261 9.449 1.00 97.62 103 TYR A C 1
ATOM 822 O O . TYR A 1 103 ? -10.409 2.412 8.589 1.00 97.62 103 TYR A O 1
ATOM 830 N N . LEU A 1 104 ? -9.659 1.373 10.442 1.00 97.12 104 LEU A N 1
ATOM 831 C CA . LEU A 1 104 ? -10.815 0.481 10.585 1.00 97.12 104 LEU A CA 1
ATOM 832 C C . LEU A 1 104 ? -12.123 1.227 10.868 1.00 97.12 104 LEU A C 1
ATOM 834 O O . LEU A 1 104 ? -13.162 0.814 10.364 1.00 97.12 104 LEU A O 1
ATOM 838 N N . ASP A 1 105 ? -12.046 2.364 11.558 1.00 94.38 105 ASP A N 1
ATOM 839 C CA . ASP A 1 105 ? -13.193 3.241 11.835 1.00 94.38 105 ASP A CA 1
ATOM 840 C C . ASP A 1 105 ? -13.283 4.437 10.864 1.00 94.38 105 ASP A C 1
ATOM 842 O O . ASP A 1 105 ? -14.037 5.385 11.076 1.00 94.38 105 ASP A O 1
ATOM 846 N N . SER A 1 106 ? -12.497 4.421 9.781 1.00 94.88 106 SER A N 1
ATOM 847 C CA . SER A 1 106 ? -12.450 5.496 8.782 1.00 94.88 106 SER A CA 1
ATOM 848 C C . SER A 1 106 ? -13.307 5.187 7.548 1.00 94.88 106 SER A C 1
ATOM 850 O O . SER A 1 106 ? -13.704 4.048 7.297 1.00 94.88 106 SER A O 1
ATOM 852 N N . ALA A 1 107 ? -13.488 6.181 6.672 1.00 95.19 107 ALA A N 1
ATOM 853 C CA . ALA A 1 107 ? -14.104 5.982 5.356 1.00 95.19 107 ALA A CA 1
ATOM 854 C C . ALA A 1 107 ? -13.348 4.972 4.457 1.00 95.19 107 ALA A C 1
ATOM 856 O O . ALA A 1 107 ? -13.894 4.496 3.460 1.00 95.19 107 ALA A O 1
ATOM 857 N N . HIS A 1 108 ? -12.100 4.628 4.795 1.00 96.25 108 HIS A N 1
ATOM 858 C CA . HIS A 1 108 ? -11.222 3.744 4.024 1.00 96.25 108 HIS A CA 1
ATOM 859 C C . HIS A 1 108 ? -11.091 2.329 4.613 1.00 96.25 108 HIS A C 1
ATOM 861 O O . HIS A 1 108 ? -10.240 1.553 4.171 1.00 96.25 108 HIS A O 1
ATOM 867 N N . TRP A 1 109 ? -11.956 1.956 5.563 1.00 97.62 109 TRP A N 1
ATOM 868 C CA . TRP A 1 109 ? -11.895 0.673 6.273 1.00 97.62 109 TRP A CA 1
ATOM 869 C C . TRP A 1 109 ? -11.840 -0.557 5.353 1.00 97.62 109 TRP A C 1
ATOM 871 O O . TRP A 1 109 ? -11.172 -1.538 5.673 1.00 97.62 109 TRP A O 1
ATOM 881 N N . LYS A 1 110 ? -12.493 -0.514 4.181 1.00 97.12 110 LYS A N 1
ATOM 882 C CA . LYS A 1 110 ? -12.495 -1.630 3.218 1.00 97.12 110 LYS A CA 1
ATOM 883 C C . LYS A 1 110 ? -11.099 -1.936 2.677 1.00 97.12 110 LYS A C 1
ATOM 885 O O . LYS A 1 110 ? -10.754 -3.107 2.547 1.00 97.12 110 LYS A O 1
ATOM 890 N N . GLU A 1 111 ? -10.294 -0.913 2.386 1.00 96.31 111 GLU A N 1
ATOM 891 C CA . GLU A 1 111 ? -8.920 -1.113 1.908 1.00 96.31 111 GLU A CA 1
ATOM 892 C C . GLU A 1 111 ? -7.989 -1.527 3.049 1.00 96.31 111 GLU A C 1
ATOM 894 O O . GLU A 1 111 ? -7.189 -2.447 2.882 1.00 96.31 111 GLU A O 1
ATOM 899 N N . ALA A 1 112 ? -8.152 -0.934 4.236 1.00 98.25 112 ALA A N 1
ATOM 900 C CA . ALA A 1 112 ? -7.428 -1.356 5.434 1.00 98.25 112 ALA A CA 1
ATOM 901 C C . ALA A 1 112 ? -7.675 -2.843 5.752 1.00 98.25 112 ALA A C 1
ATOM 903 O O . ALA A 1 112 ? -6.743 -3.601 6.016 1.00 98.25 112 ALA A O 1
ATOM 904 N N . MET A 1 113 ? -8.92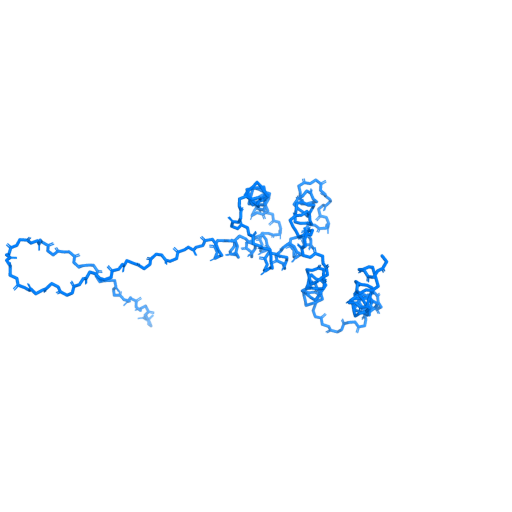4 -3.295 5.626 1.00 98.12 113 MET A N 1
ATOM 905 C CA . MET A 1 113 ? -9.302 -4.688 5.845 1.00 98.12 113 MET A CA 1
ATOM 906 C C . MET A 1 113 ? -8.655 -5.645 4.833 1.00 98.12 113 MET A C 1
ATOM 908 O O . MET A 1 113 ? -8.293 -6.759 5.203 1.00 98.12 113 MET A O 1
ATOM 912 N N . LYS A 1 114 ? -8.468 -5.239 3.568 1.00 97.81 114 LYS A N 1
ATOM 913 C CA . LYS A 1 114 ? -7.739 -6.059 2.579 1.00 97.81 114 LYS A CA 1
ATOM 914 C C . LYS A 1 114 ? -6.292 -6.289 3.010 1.00 97.81 114 LYS A C 1
ATOM 916 O O . LYS A 1 114 ? -5.820 -7.421 2.955 1.00 97.81 114 LYS A O 1
ATOM 921 N N . ILE A 1 115 ? -5.624 -5.239 3.492 1.00 98.38 115 ILE A N 1
ATOM 922 C CA . ILE A 1 115 ? -4.253 -5.326 4.009 1.00 98.38 115 ILE A CA 1
ATOM 923 C C . ILE A 1 115 ? -4.190 -6.275 5.205 1.00 98.38 115 ILE A C 1
ATOM 925 O O . ILE A 1 115 ? -3.394 -7.210 5.194 1.00 98.38 115 ILE A O 1
ATOM 929 N N . LEU A 1 116 ? -5.050 -6.079 6.209 1.00 97.88 116 LEU A N 1
ATOM 930 C CA . LEU A 1 116 ? -5.052 -6.921 7.408 1.00 97.88 116 LEU A CA 1
ATOM 931 C C . LEU A 1 116 ? -5.311 -8.390 7.068 1.00 97.88 116 LEU A C 1
ATOM 933 O O . LEU A 1 116 ? -4.568 -9.260 7.515 1.00 97.88 116 LEU A O 1
ATOM 937 N N . LYS A 1 117 ? -6.308 -8.669 6.216 1.00 97.25 117 LYS A N 1
ATOM 938 C CA . LYS A 1 117 ? -6.590 -10.030 5.740 1.00 97.25 117 LYS A CA 1
ATOM 939 C C . LYS A 1 117 ? -5.378 -10.652 5.056 1.00 97.25 117 LYS A C 1
ATOM 941 O O . LYS A 1 117 ? -5.059 -11.805 5.335 1.00 97.25 117 LYS A O 1
ATOM 946 N N . LEU A 1 118 ? -4.696 -9.904 4.190 1.00 97.06 118 LEU A N 1
ATOM 947 C CA . LEU A 1 118 ? -3.506 -10.385 3.495 1.00 97.06 118 LEU A CA 1
ATOM 948 C C . LEU A 1 118 ? -2.373 -10.714 4.475 1.00 97.06 118 LEU A C 1
ATOM 950 O O . LEU A 1 118 ? -1.801 -11.799 4.393 1.00 97.06 118 LEU A O 1
ATOM 954 N N . VAL A 1 119 ? -2.071 -9.808 5.410 1.00 96.06 119 VAL A N 1
ATOM 955 C CA . VAL A 1 119 ? -0.995 -10.002 6.395 1.00 96.06 119 VAL A CA 1
ATOM 956 C C . VAL A 1 119 ? -1.282 -11.215 7.280 1.00 96.06 119 VAL A C 1
ATOM 958 O O . VAL A 1 119 ? -0.417 -12.075 7.408 1.00 96.06 119 VAL A O 1
ATOM 961 N N . VAL A 1 120 ? -2.505 -11.340 7.807 1.00 94.12 120 VAL A N 1
ATOM 962 C CA . VAL A 1 120 ? -2.924 -12.482 8.642 1.00 94.12 120 VAL A CA 1
ATOM 963 C C . VAL A 1 120 ? -2.873 -13.802 7.868 1.00 94.12 120 VAL A C 1
ATOM 965 O O . VAL A 1 120 ? -2.392 -14.814 8.378 1.00 94.12 120 VAL A O 1
ATOM 968 N N . THR A 1 121 ? -3.327 -13.803 6.612 1.00 93.62 121 THR A N 1
ATOM 969 C CA . THR A 1 121 ? -3.276 -15.002 5.760 1.00 93.62 121 THR A CA 1
ATOM 970 C C . THR A 1 121 ? -1.834 -15.462 5.552 1.00 93.62 121 THR A C 1
ATOM 972 O O . THR A 1 121 ? -1.554 -16.654 5.597 1.00 93.62 121 THR A O 1
ATOM 975 N N . ARG A 1 122 ? -0.904 -14.523 5.350 1.00 92.00 122 ARG A N 1
ATOM 976 C CA . ARG A 1 122 ? 0.512 -14.830 5.105 1.00 92.00 122 ARG A CA 1
ATOM 977 C C . ARG A 1 122 ? 1.308 -15.158 6.368 1.00 92.00 122 ARG A C 1
ATOM 979 O O . ARG A 1 122 ? 2.343 -15.802 6.249 1.00 92.00 122 ARG A O 1
ATOM 986 N N . SER A 1 123 ? 0.866 -14.717 7.545 1.00 88.88 123 SER A N 1
ATOM 987 C CA . SER A 1 123 ? 1.516 -15.046 8.821 1.00 88.88 123 SER A CA 1
ATOM 988 C C . SER A 1 123 ? 1.055 -16.380 9.411 1.00 88.88 123 SER A C 1
ATOM 990 O O . SER A 1 123 ? 1.690 -16.896 10.330 1.00 88.88 123 SER A O 1
ATOM 992 N N . SER A 1 124 ? -0.040 -16.945 8.899 1.00 84.38 124 SER A N 1
ATOM 993 C CA . SER A 1 124 ? -0.580 -18.218 9.368 1.00 84.38 124 SER A CA 1
ATOM 994 C C . SER A 1 124 ? 0.353 -19.375 8.999 1.00 84.38 124 SER A C 1
ATOM 996 O O . SER A 1 124 ? 0.636 -19.606 7.826 1.00 84.38 124 SER A O 1
ATOM 998 N N . SER A 1 125 ? 0.805 -20.131 10.003 1.00 72.69 125 SER A N 1
ATOM 999 C CA . SER A 1 125 ? 1.549 -21.380 9.818 1.00 72.69 125 SER A CA 1
ATOM 1000 C C . SER A 1 125 ? 0.658 -22.552 10.212 1.00 72.69 125 SER A C 1
ATOM 1002 O O . SER A 1 125 ? 0.248 -22.668 11.367 1.00 72.69 125 SER A O 1
ATOM 1004 N N . LEU A 1 126 ? 0.329 -23.413 9.248 1.00 62.28 126 LEU A N 1
ATOM 1005 C CA . LEU A 1 126 ? -0.375 -24.663 9.520 1.00 62.28 126 LEU A CA 1
ATOM 1006 C C . LEU A 1 126 ? 0.642 -25.682 10.038 1.00 62.28 126 LEU A C 1
ATOM 1008 O O . LEU A 1 126 ? 1.357 -26.310 9.260 1.00 62.28 126 LEU A O 1
ATOM 1012 N N . GLN A 1 127 ? 0.715 -25.847 11.358 1.00 63.44 127 GLN A N 1
ATOM 1013 C CA . GLN A 1 127 ? 1.432 -26.977 11.938 1.00 63.44 127 GLN A CA 1
ATOM 1014 C C . GLN A 1 127 ? 0.586 -28.237 11.749 1.00 63.44 127 GLN A C 1
ATOM 1016 O O . GLN A 1 127 ? -0.448 -28.410 12.391 1.00 63.44 127 GLN A O 1
ATOM 1021 N N . VAL A 1 128 ? 1.016 -29.118 10.848 1.00 70.50 128 VAL A N 1
ATOM 1022 C CA . VAL A 1 128 ? 0.452 -30.465 10.752 1.00 70.50 128 VAL A CA 1
ATOM 1023 C C . VAL A 1 128 ? 1.038 -31.274 11.905 1.00 70.50 128 VAL A C 1
ATOM 1025 O O . VAL A 1 128 ? 2.250 -31.484 11.960 1.00 70.50 128 VAL A O 1
ATOM 1028 N N . VAL A 1 129 ? 0.194 -31.696 12.847 1.00 69.31 129 VAL A N 1
ATOM 1029 C CA . VAL A 1 129 ? 0.586 -32.649 13.894 1.00 69.31 129 VAL A CA 1
ATOM 1030 C C . VAL A 1 129 ? 1.049 -33.930 13.189 1.00 69.31 129 VAL A C 1
ATOM 1032 O O . VAL A 1 129 ? 0.275 -34.467 12.391 1.00 69.31 129 VAL A O 1
ATOM 1035 N N . PRO A 1 130 ? 2.276 -34.434 13.428 1.00 66.00 130 PRO A N 1
ATOM 1036 C CA . PRO A 1 130 ? 2.678 -35.726 12.894 1.00 66.00 130 PRO A CA 1
ATOM 1037 C C . PRO A 1 130 ? 1.680 -36.769 13.390 1.00 66.00 130 PRO A C 1
ATOM 1039 O O . PRO A 1 130 ? 1.537 -36.950 14.600 1.00 66.00 130 PRO A O 1
ATOM 1042 N N . GLN A 1 131 ? 0.963 -37.429 12.476 1.00 61.62 131 GLN A N 1
ATOM 1043 C CA . GLN A 1 131 ? 0.210 -38.621 12.844 1.00 61.62 131 GLN A CA 1
ATOM 1044 C C . GLN A 1 131 ? 1.234 -39.605 13.406 1.00 61.62 131 GLN A C 1
ATOM 1046 O O . GLN A 1 131 ? 2.154 -40.021 12.697 1.00 61.62 131 GLN A O 1
ATOM 1051 N N . GLY A 1 132 ? 1.130 -39.877 14.708 1.00 62.62 132 GLY A N 1
ATOM 1052 C CA . GLY A 1 132 ? 1.973 -40.858 15.375 1.00 62.62 132 GLY A CA 1
ATOM 1053 C C . GLY A 1 132 ? 1.922 -42.191 14.621 1.00 62.62 132 GLY A C 1
ATOM 1054 O O . GLY A 1 132 ? 0.943 -42.457 13.914 1.00 62.62 132 GLY A O 1
ATOM 1055 N N . PRO A 1 133 ? 2.977 -43.016 14.718 1.00 62.28 133 PRO A N 1
ATOM 1056 C CA . PRO A 1 133 ? 2.985 -44.319 14.069 1.00 62.28 133 PRO A CA 1
ATOM 1057 C C . PRO A 1 133 ? 1.731 -45.111 14.473 1.00 62.28 133 PRO A C 1
ATOM 1059 O O . PRO A 1 133 ? 1.250 -44.939 15.594 1.00 62.28 133 PRO A O 1
ATOM 1062 N N . PRO A 1 134 ? 1.187 -45.962 13.583 1.00 52.81 134 PRO A N 1
ATOM 1063 C CA . PRO A 1 134 ? 0.007 -46.756 13.894 1.00 52.81 134 PRO A CA 1
ATOM 1064 C C . PRO A 1 134 ? 0.309 -47.615 15.123 1.00 52.81 134 PRO A C 1
ATOM 1066 O O . PRO A 1 134 ? 1.136 -48.526 15.064 1.00 52.81 134 PRO A O 1
ATOM 1069 N N . GLU A 1 135 ? -0.323 -47.288 16.249 1.00 49.81 135 GLU A N 1
ATOM 1070 C CA . GLU A 1 135 ? -0.203 -48.071 17.469 1.00 49.81 135 GLU A CA 1
ATOM 1071 C C . GLU A 1 135 ? -0.771 -49.466 17.200 1.00 49.81 135 GLU A C 1
ATOM 1073 O O . GLU A 1 135 ? -1.972 -49.660 16.996 1.00 49.81 135 GLU A O 1
ATOM 1078 N N . ILE A 1 136 ? 0.120 -50.459 17.176 1.00 47.34 136 ILE A N 1
ATOM 1079 C CA . ILE A 1 136 ? -0.262 -51.862 17.257 1.00 47.34 136 ILE A CA 1
ATOM 1080 C C . ILE A 1 136 ? -0.795 -52.069 18.673 1.00 47.34 136 ILE A C 1
ATOM 1082 O O . ILE A 1 136 ? -0.052 -52.164 19.645 1.00 47.34 136 ILE A O 1
ATOM 1086 N N . ASN A 1 137 ? -2.119 -52.073 18.741 1.00 46.12 137 ASN A N 1
ATOM 1087 C CA . ASN A 1 137 ? -2.981 -52.417 19.856 1.00 46.12 137 ASN A CA 1
ATOM 1088 C C . ASN A 1 137 ? -2.352 -53.424 20.842 1.00 46.12 137 ASN A C 1
ATOM 1090 O O . ASN A 1 137 ? -2.176 -54.588 20.484 1.00 46.12 137 ASN A O 1
ATOM 1094 N N . SER A 1 138 ? -2.062 -52.994 22.078 1.00 41.91 138 SER A N 1
ATOM 1095 C CA . SER A 1 138 ? -1.90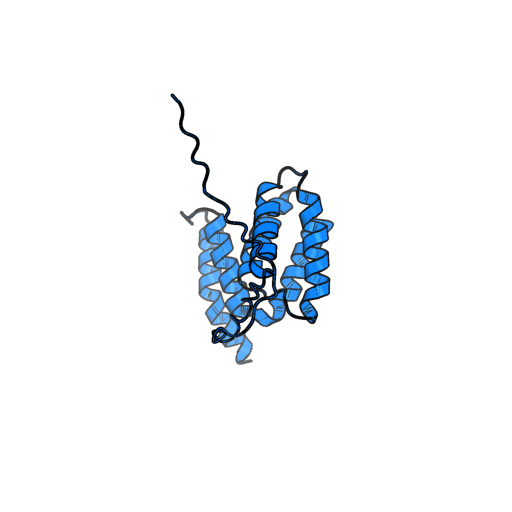6 -53.850 23.272 1.00 41.91 138 SER A CA 1
ATOM 1096 C C . SER A 1 138 ? -1.849 -53.017 24.567 1.00 41.91 138 SER A C 1
ATOM 1098 O O . SER A 1 138 ? -0.764 -52.820 25.109 1.00 41.91 138 SER A O 1
ATOM 1100 N N . SER A 1 139 ? -3.000 -52.544 25.077 1.00 39.25 139 SER A N 1
ATOM 1101 C CA . SER A 1 139 ? -3.393 -52.470 26.517 1.00 39.25 139 SER A CA 1
ATOM 1102 C C . SER A 1 139 ? -4.361 -51.307 26.832 1.00 39.25 139 SER A C 1
ATOM 1104 O O . SER A 1 139 ? -4.325 -50.282 26.157 1.00 39.25 139 SER A O 1
ATOM 1106 N N . PRO A 1 140 ? -5.246 -51.436 27.847 1.00 47.91 140 PRO A N 1
ATOM 1107 C CA . PRO A 1 140 ? -6.506 -50.704 27.905 1.00 47.91 140 PRO A CA 1
ATOM 1108 C C . PRO A 1 140 ? -6.476 -49.578 28.938 1.00 47.91 140 PRO A C 1
ATOM 1110 O O . PRO A 1 140 ? -7.055 -49.711 30.005 1.00 47.91 140 PRO A O 1
ATOM 1113 N N . PHE A 1 141 ? -5.842 -48.452 28.645 1.00 46.03 141 PHE A N 1
ATOM 1114 C CA . PHE A 1 141 ? -6.064 -47.235 29.426 1.00 46.03 141 PHE A CA 1
ATOM 1115 C C . PHE A 1 141 ? -5.762 -46.043 28.542 1.00 46.03 141 PHE A C 1
ATOM 1117 O O . PHE A 1 141 ? -4.617 -45.653 28.507 1.00 46.03 141 PHE A O 1
ATOM 1124 N N . PHE A 1 142 ? -6.741 -45.483 27.834 1.00 42.09 142 PHE A N 1
ATOM 1125 C CA . PHE A 1 142 ? -6.863 -44.031 27.665 1.00 42.09 142 PHE A CA 1
ATOM 1126 C C . PHE A 1 142 ? -8.267 -43.713 27.143 1.00 42.09 142 PHE A C 1
ATOM 1128 O O . PHE A 1 142 ? -8.741 -44.257 26.149 1.00 42.09 142 PHE A O 1
ATOM 1135 N N . MET A 1 143 ? -8.960 -42.881 27.918 1.00 34.03 143 MET A N 1
ATOM 1136 C CA . MET A 1 143 ? -10.327 -42.429 27.692 1.00 34.03 143 MET A CA 1
ATOM 1137 C C . MET A 1 143 ? -10.445 -41.658 26.376 1.00 34.03 143 MET A C 1
ATOM 1139 O O . MET A 1 143 ? -9.684 -40.737 26.091 1.00 34.03 143 MET A O 1
ATOM 1143 N N . HIS A 1 144 ? -11.463 -42.038 25.618 1.00 47.91 144 HIS A N 1
ATOM 1144 C CA . HIS A 1 144 ? -11.973 -41.383 24.426 1.00 47.91 144 HIS A CA 1
ATOM 1145 C C . HIS A 1 144 ? -12.451 -39.948 24.716 1.00 47.91 144 HIS A C 1
ATOM 1147 O O . HIS A 1 144 ? -13.220 -39.728 25.650 1.00 47.91 144 HIS A O 1
ATOM 1153 N N . SER A 1 145 ? -12.103 -38.996 23.849 1.00 34.50 145 SER A N 1
ATOM 1154 C CA . SER A 1 145 ? -12.971 -37.851 23.548 1.00 34.50 145 SER A CA 1
ATOM 1155 C C . SER A 1 145 ? -12.766 -37.437 22.092 1.00 34.50 145 SER A C 1
ATOM 1157 O O . SER A 1 145 ? -11.880 -36.657 21.754 1.00 34.50 145 SER A O 1
ATOM 1159 N N . SER A 1 146 ? -13.564 -38.045 21.217 1.00 39.44 146 SER A N 1
ATOM 1160 C CA . SER A 1 146 ? -13.774 -37.596 19.845 1.00 39.44 146 SER A CA 1
ATOM 1161 C C . SER A 1 146 ? -14.747 -36.418 19.867 1.00 39.44 146 SER A C 1
ATOM 1163 O O . SER A 1 146 ? -15.838 -36.544 20.424 1.00 39.44 146 SER A O 1
ATOM 1165 N N . TYR A 1 147 ? -14.377 -35.289 19.261 1.00 33.59 147 TYR A N 1
ATOM 1166 C CA . TYR A 1 147 ? -15.327 -34.232 18.921 1.00 33.59 147 TYR A CA 1
ATOM 1167 C C . TYR A 1 147 ? -15.407 -34.151 17.397 1.00 33.59 147 TYR A C 1
ATOM 1169 O O . TYR A 1 147 ? -14.469 -33.719 16.731 1.00 33.59 147 TYR A O 1
ATOM 1177 N N . SER A 1 148 ? -16.513 -34.657 16.854 1.00 39.78 148 SER A N 1
ATOM 1178 C CA . SER A 1 148 ? -16.890 -34.542 15.445 1.00 39.78 148 SER A CA 1
ATOM 1179 C C . SER A 1 148 ? -17.828 -33.343 15.315 1.00 39.78 148 SER A C 1
ATOM 1181 O O . SER A 1 148 ? -18.929 -33.388 15.859 1.00 39.78 148 SER A O 1
ATOM 1183 N N . ASP A 1 149 ? -17.413 -32.277 14.630 1.00 31.25 149 ASP A N 1
ATOM 1184 C CA . ASP A 1 149 ? -18.314 -31.171 14.289 1.00 31.25 149 ASP A CA 1
ATOM 1185 C C . ASP A 1 149 ? -19.023 -31.520 12.973 1.00 31.25 149 ASP A C 1
ATOM 1187 O O . ASP A 1 149 ? -18.397 -31.650 11.919 1.00 31.25 149 ASP A O 1
ATOM 1191 N N . SER A 1 150 ? -20.318 -31.816 13.079 1.00 35.28 150 SER A N 1
ATOM 1192 C CA . SER A 1 150 ? -21.193 -32.135 11.953 1.00 35.28 150 SER A CA 1
ATOM 1193 C C . SER A 1 150 ? -21.833 -30.852 11.433 1.00 35.28 150 SER A C 1
ATOM 1195 O O . SER A 1 150 ? -22.448 -30.109 12.195 1.00 35.28 150 SER A O 1
ATOM 1197 N N . GLU A 1 151 ? -21.731 -30.639 10.122 1.00 39.66 151 GLU A N 1
ATOM 1198 C CA . GLU A 1 151 ? -22.389 -29.569 9.372 1.00 39.66 151 GLU A CA 1
ATOM 1199 C C . GLU A 1 151 ? -23.895 -29.486 9.685 1.00 39.66 151 GLU A C 1
ATOM 1201 O O . GLU A 1 151 ? -24.648 -30.433 9.451 1.00 39.66 151 GLU A O 1
ATOM 1206 N N . VAL A 1 152 ? -24.365 -28.322 10.147 1.00 42.56 152 VAL A N 1
ATOM 1207 C CA . VAL A 1 152 ? -25.800 -28.010 10.237 1.00 42.56 152 VAL A CA 1
ATOM 1208 C C . VAL A 1 152 ? -26.182 -27.088 9.082 1.00 42.56 152 VAL A C 1
ATOM 1210 O O . VAL A 1 152 ? -26.003 -25.871 9.123 1.00 42.56 152 VAL A O 1
ATOM 1213 N N . PHE A 1 153 ? -26.732 -27.700 8.035 1.00 37.88 153 PHE A N 1
ATOM 1214 C CA . PHE A 1 153 ? -27.449 -27.032 6.953 1.00 37.88 153 PHE A CA 1
ATOM 1215 C C . PHE A 1 153 ? -28.778 -26.477 7.490 1.00 37.88 153 PHE A C 1
ATOM 1217 O O . PHE A 1 153 ? -29.656 -27.241 7.890 1.00 37.88 153 PHE A O 1
ATOM 1224 N N . TYR A 1 154 ? -28.971 -25.157 7.449 1.00 39.75 154 TYR A N 1
ATOM 1225 C CA . TYR A 1 154 ? -30.303 -24.570 7.602 1.00 39.75 154 TYR A CA 1
ATOM 1226 C C . TYR A 1 154 ? -30.992 -24.498 6.238 1.00 39.75 154 TYR A C 1
ATOM 1228 O O . TYR A 1 154 ? -30.606 -23.722 5.364 1.00 39.75 154 TYR A O 1
ATOM 1236 N N . LYS A 1 155 ? -32.062 -25.276 6.080 1.00 36.75 155 LYS A N 1
ATOM 1237 C CA . LYS A 1 155 ? -33.177 -24.956 5.186 1.00 36.75 155 LYS A CA 1
ATOM 1238 C C . LYS A 1 155 ? -34.462 -25.128 5.974 1.00 36.75 155 LYS A C 1
ATOM 1240 O O . LYS A 1 155 ? -34.701 -26.206 6.516 1.00 36.75 155 LYS A O 1
ATOM 1245 N N . LYS A 1 156 ? -35.295 -24.092 5.998 1.00 41.97 156 LYS A N 1
ATOM 1246 C CA . LYS A 1 156 ? -36.724 -24.293 6.178 1.00 41.97 156 LYS A CA 1
ATOM 1247 C C . LYS A 1 156 ? -37.514 -23.211 5.455 1.00 41.97 156 LYS A C 1
ATOM 1249 O O . LYS A 1 156 ? -37.266 -22.025 5.667 1.00 41.97 156 LYS A O 1
ATOM 1254 N N . ASP A 1 157 ? -38.382 -23.708 4.584 1.00 39.09 157 ASP A N 1
ATOM 1255 C CA . ASP A 1 157 ? -39.563 -23.066 4.014 1.00 39.09 157 ASP A CA 1
ATOM 1256 C C . ASP A 1 157 ? -40.543 -22.554 5.085 1.00 39.09 157 ASP A C 1
ATOM 1258 O O .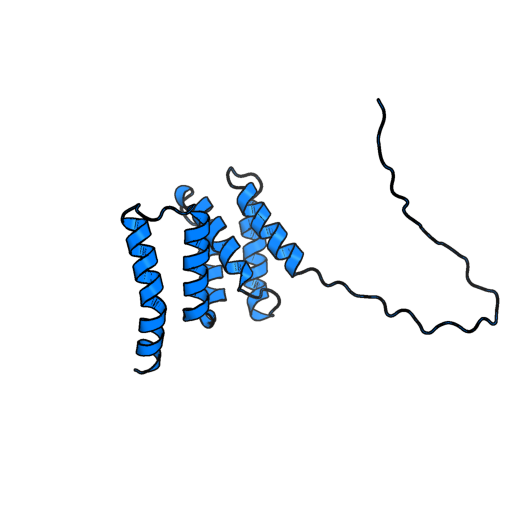 ASP A 1 157 ? -40.589 -23.142 6.196 1.00 39.09 157 ASP A O 1
#

Secondary structure (DSSP, 8-state):
-HHHHHHHHHHHHHHHHHHHHHTT---S-HHHHHHHHHHHHHHHHGGGHHHHHHHHHHHHHHS-HHHHHHHHHHHHHHTTTS---SGGGHHHHHHHHHHHHTTTTSTTHHHHHHHHHHHHHHH----------------------------------

InterPro domains:
  IPR025481 Cell morphogenesis protein C-terminal [PF14225] (10-124)
  IPR039867 Protein furry/Tao3/Mor2 [PTHR12295] (3-139)

pLDDT: mean 80.01, std 21.27, range [31.25, 98.38]

Radius of gyration: 23.56 Å; chains: 1; bounding box: 67×68×52 Å

Foldseek 3Di:
DVLVVVLVVLCVVVVVLVVCVVVVVPPDDPLVSLLVNLVSCCVRPVVCLLVVLLVLLVCLVPNDPVCNLVSLSNNLSSLVPDDCPDPVNVVSVVSLLVSLVVCCPPPNNVSSVSSVVSVVVRPDDDDDDPPPDPDPDDDDDDDDDDDDDDDDDDDDD

Organism: Lutzomyia longipalpis (NCBI:txid7200)